Protein AF-A0A258JNT1-F1 (afdb_monomer_lite)

Sequence (174 aa):
MKKNLLLLVFVCLANMLFSSSVFAQPTVSTPVYYCQGSTATALTATPTDPSATLRWYSALTGGTEFISAPIPSTTTVANTSYYVTQTIGGLESTPRTRIEVRVLADNGSSILSLRCDRTQIDVIVLKLLLLLQYIMQFTLIGQILLVYLINIHIAILLMEVLRFQELQVLLVCR

Secondary structure (DSSP, 8-state):
-HHHHHHHHHHHHHHHHSS---PPPPEE--SEEEETT-------EE-SSTT-EEEEESSSSSSPEESS------SS--EEEEEEEEEETTEEPSSPEEEEEEEEP-----TTS--S-HHHHHHHHHHHHHHHHHHHHHHHHHHHHHHHHHHHHHHHHHHHHHHHHHHHHHHH--

Radius of gyration: 29.64 Å; chains: 1; bounding box: 91×60×52 Å

Foldseek 3Di:
DVVVVVVVVVVVVVVVVPPDPQDPWWAADPAAEAEQPDFFDFGDTHGPDPQKDKWKAQDQPDHDIDPDRDGDHLNDFDKGKIWMWIADPNDIHPRTDIYIYGYDYQPVDCPPPDGSDPVVVVVVVVVVVVVVVVVVVVVVVVVVVVVVVVVVVVVVVVVVVVVVVVVVVVVVVD

pLDDT: mean 82.43, std 13.99, range [45.41, 96.94]

Structure (mmCIF, N/CA/C/O backbone):
data_AF-A0A258JNT1-F1
#
_entry.id   AF-A0A258JNT1-F1
#
loop_
_atom_site.group_PDB
_atom_site.id
_atom_site.type_symbol
_atom_site.label_atom_id
_atom_site.label_alt_id
_atom_site.label_comp_id
_atom_site.label_asym_id
_atom_site.label_entity_id
_atom_site.label_seq_id
_atom_site.pdbx_PDB_ins_code
_atom_site.Cartn_x
_atom_site.Cartn_y
_atom_site.Cartn_z
_atom_site.occupancy
_atom_site.B_iso_or_equiv
_atom_site.auth_seq_id
_atom_site.auth_comp_id
_atom_site.auth_asym_id
_atom_site.auth_atom_id
_atom_site.pdbx_PDB_model_num
ATOM 1 N N . MET A 1 1 ? 41.116 -30.119 -23.612 1.00 54.25 1 MET A N 1
ATOM 2 C CA . MET A 1 1 ? 40.718 -28.831 -22.989 1.00 54.25 1 MET A CA 1
ATOM 3 C C . MET A 1 1 ? 39.417 -28.225 -23.546 1.00 54.25 1 MET A C 1
ATOM 5 O O . MET A 1 1 ? 38.688 -27.631 -22.769 1.00 54.25 1 MET A O 1
ATOM 9 N N . LYS A 1 2 ? 39.047 -28.409 -24.832 1.00 58.59 2 LYS A N 1
ATOM 10 C CA . LYS A 1 2 ? 37.797 -27.851 -25.418 1.00 58.59 2 LYS A CA 1
ATOM 11 C C . LYS A 1 2 ? 36.467 -28.397 -24.849 1.00 58.59 2 LYS A C 1
ATOM 13 O O . LYS A 1 2 ? 35.491 -27.657 -24.829 1.00 58.59 2 LYS A O 1
ATOM 18 N N . LYS A 1 3 ? 36.415 -29.645 -24.352 1.00 56.16 3 LYS A N 1
ATOM 19 C CA . LYS A 1 3 ? 35.188 -30.242 -23.766 1.00 56.16 3 LYS A CA 1
ATOM 20 C C . LYS A 1 3 ? 34.747 -29.578 -22.448 1.00 56.16 3 LYS A C 1
ATOM 22 O O . LYS A 1 3 ? 33.551 -29.447 -22.225 1.00 56.16 3 LYS A O 1
ATOM 27 N N . ASN A 1 4 ? 35.684 -29.080 -21.636 1.00 53.44 4 ASN A N 1
ATOM 28 C CA . ASN A 1 4 ? 35.360 -28.376 -20.384 1.00 53.44 4 ASN A CA 1
ATOM 29 C C . ASN A 1 4 ? 34.910 -26.932 -20.631 1.00 53.44 4 ASN A C 1
ATOM 31 O O . ASN A 1 4 ? 34.098 -26.415 -19.874 1.00 53.44 4 ASN A O 1
ATOM 35 N N . LEU A 1 5 ? 35.393 -26.303 -21.709 1.00 59.38 5 LEU A N 1
ATOM 36 C CA . LEU A 1 5 ? 34.986 -24.954 -22.102 1.00 59.38 5 LEU A CA 1
ATOM 37 C C . LEU A 1 5 ? 33.540 -24.932 -22.616 1.00 59.38 5 LEU A C 1
ATOM 39 O O . LEU A 1 5 ? 32.779 -24.050 -22.244 1.00 59.38 5 LEU A O 1
ATOM 43 N N . LEU A 1 6 ? 33.136 -25.934 -23.407 1.00 70.62 6 LEU A N 1
ATOM 44 C CA . LEU A 1 6 ? 31.755 -26.052 -23.884 1.00 70.62 6 LEU A CA 1
ATOM 45 C C . LEU A 1 6 ? 30.775 -26.331 -22.731 1.00 70.62 6 LEU A C 1
ATOM 47 O O . LEU A 1 6 ? 29.688 -25.764 -22.708 1.00 70.62 6 LEU A O 1
ATOM 51 N N . LEU A 1 7 ? 31.183 -27.150 -21.753 1.00 71.12 7 LEU A N 1
ATOM 52 C CA . LEU A 1 7 ? 30.394 -27.433 -20.552 1.00 71.12 7 LEU A CA 1
ATOM 53 C C . LEU A 1 7 ? 30.256 -26.189 -19.654 1.00 71.12 7 LEU A C 1
ATOM 55 O O . LEU A 1 7 ? 29.165 -25.911 -19.177 1.00 71.12 7 LEU A O 1
ATOM 59 N N . LEU A 1 8 ? 31.323 -25.398 -19.486 1.00 63.00 8 LEU A N 1
ATOM 60 C CA . LEU A 1 8 ? 31.292 -24.110 -18.775 1.00 63.00 8 LEU A CA 1
ATOM 61 C C . LEU A 1 8 ? 30.403 -23.073 -19.471 1.00 63.00 8 LEU A C 1
ATOM 63 O O . LEU A 1 8 ? 29.664 -22.363 -18.795 1.00 63.00 8 LEU A O 1
ATOM 67 N N . VAL A 1 9 ? 30.429 -23.006 -20.806 1.00 72.38 9 VAL A N 1
ATOM 68 C CA . VAL A 1 9 ? 29.529 -22.135 -21.581 1.00 72.38 9 VAL A CA 1
ATOM 69 C C . VAL A 1 9 ? 28.078 -22.584 -21.415 1.00 72.38 9 VAL A C 1
ATOM 71 O O . VAL A 1 9 ? 27.226 -21.735 -21.197 1.00 72.38 9 VAL A O 1
ATOM 74 N N . PHE A 1 10 ? 27.792 -23.891 -21.424 1.00 73.88 10 PHE A N 1
ATOM 75 C CA . PHE A 1 10 ? 26.442 -24.419 -21.190 1.00 73.88 10 PHE A CA 1
ATOM 76 C C . PHE A 1 10 ? 25.949 -24.178 -19.758 1.00 73.88 10 PHE A C 1
ATOM 78 O O . PHE A 1 10 ? 24.795 -23.816 -19.574 1.00 73.88 10 PHE A O 1
ATOM 85 N N . VAL A 1 11 ? 26.814 -24.330 -18.749 1.00 73.75 11 VAL A N 1
ATOM 86 C CA . VAL A 1 11 ? 26.495 -24.039 -17.339 1.00 73.75 11 VAL A CA 1
ATOM 87 C C . VAL A 1 11 ? 26.277 -22.537 -17.121 1.00 73.75 11 VAL A C 1
ATOM 89 O O . VAL A 1 11 ? 25.376 -22.155 -16.382 1.00 73.75 11 VAL A O 1
ATOM 92 N N . CYS A 1 12 ? 27.038 -21.675 -17.803 1.00 63.72 12 CYS A N 1
ATOM 93 C CA . CYS A 1 12 ? 26.848 -20.223 -17.771 1.00 63.72 12 CYS A CA 1
ATOM 94 C C . CYS A 1 12 ? 25.549 -19.798 -18.481 1.00 63.72 12 CYS A C 1
ATOM 96 O O . CYS A 1 12 ? 24.771 -19.026 -17.923 1.00 63.72 12 CYS A O 1
ATOM 98 N N . LEU A 1 13 ? 25.264 -20.363 -19.664 1.00 65.62 13 LEU A N 1
ATOM 99 C CA . LEU A 1 13 ? 24.015 -20.124 -20.394 1.00 65.62 13 LEU A CA 1
ATOM 100 C C . LEU A 1 13 ? 22.804 -20.640 -19.603 1.00 65.62 13 LEU A C 1
ATOM 102 O O . LEU A 1 13 ? 21.786 -19.965 -19.532 1.00 65.62 13 LEU A O 1
ATOM 106 N N . ALA A 1 14 ? 22.926 -21.804 -18.962 1.00 65.31 14 ALA A N 1
ATOM 107 C CA . ALA A 1 14 ? 21.893 -22.360 -18.098 1.00 65.31 14 ALA A CA 1
ATOM 108 C C . ALA A 1 14 ? 21.674 -21.490 -16.849 1.00 65.31 14 ALA A C 1
ATOM 110 O O . ALA A 1 14 ? 20.533 -21.169 -16.544 1.00 65.31 14 ALA A O 1
ATOM 111 N N . ASN A 1 15 ? 22.731 -21.013 -16.179 1.00 57.09 15 ASN A N 1
ATOM 112 C CA . ASN A 1 15 ? 22.606 -20.074 -15.053 1.00 57.09 15 ASN A CA 1
ATOM 113 C C . ASN A 1 15 ? 21.975 -18.730 -15.456 1.00 57.09 15 ASN A C 1
ATOM 115 O O . ASN A 1 15 ? 21.281 -18.124 -14.644 1.00 57.09 15 ASN A O 1
ATOM 119 N N . MET A 1 16 ? 22.161 -18.281 -16.702 1.00 55.03 16 MET A N 1
ATOM 120 C CA . MET A 1 16 ? 21.435 -17.127 -17.248 1.00 55.03 16 MET A CA 1
ATOM 121 C C . MET A 1 16 ? 19.958 -17.432 -17.548 1.00 55.03 16 MET A C 1
ATOM 123 O O . MET A 1 16 ? 19.131 -16.532 -17.441 1.00 55.03 16 MET A O 1
ATOM 127 N N . LEU A 1 17 ? 19.611 -18.684 -17.869 1.00 54.41 17 LEU A N 1
ATOM 128 C CA . LEU A 1 17 ? 18.229 -19.146 -18.071 1.00 54.41 17 LEU A CA 1
ATOM 129 C C . LEU A 1 17 ? 17.488 -19.473 -16.756 1.00 54.41 17 LEU A C 1
ATOM 131 O O . LEU A 1 17 ? 16.262 -19.534 -16.758 1.00 54.41 17 LEU A O 1
ATOM 135 N N . PHE A 1 18 ? 18.202 -19.658 -15.638 1.00 51.22 18 PHE A N 1
ATOM 136 C CA . PHE A 1 18 ? 17.624 -19.865 -14.297 1.00 51.22 18 PHE A CA 1
ATOM 137 C C . PHE A 1 18 ? 17.527 -18.590 -13.453 1.00 51.22 18 PHE A C 1
ATOM 139 O O . PHE A 1 18 ? 17.013 -18.634 -12.334 1.00 51.22 18 PHE A O 1
ATOM 146 N N . SER A 1 19 ? 17.991 -17.451 -13.969 1.00 45.41 19 SER A N 1
ATOM 147 C CA . SER A 1 19 ? 17.761 -16.169 -13.315 1.00 45.41 19 SER A CA 1
ATOM 148 C C . SER A 1 19 ? 16.302 -15.796 -13.551 1.00 45.41 19 SER A C 1
ATOM 150 O O . SER A 1 19 ? 15.928 -15.373 -14.645 1.00 45.41 19 SER A O 1
ATOM 152 N N . SER A 1 20 ? 15.448 -16.020 -12.552 1.00 54.12 20 SER A N 1
ATOM 153 C CA . SER A 1 20 ? 14.099 -15.468 -12.549 1.00 54.12 20 SER A CA 1
ATOM 154 C C . SER A 1 20 ? 14.217 -13.988 -12.899 1.00 54.12 20 SER A C 1
ATOM 156 O O . SER A 1 20 ? 14.938 -13.242 -12.240 1.00 54.12 20 SER A O 1
ATOM 158 N N . SER A 1 21 ? 13.574 -13.579 -13.992 1.00 53.44 21 SER A N 1
ATOM 159 C CA . SER A 1 21 ? 13.489 -12.179 -14.385 1.00 53.44 21 SER A CA 1
ATOM 160 C C . SER A 1 21 ? 12.738 -11.442 -13.275 1.00 53.44 21 SER A C 1
ATOM 162 O O . SER A 1 21 ? 11.509 -11.378 -13.263 1.00 53.44 21 SER A O 1
ATOM 164 N N . VAL A 1 22 ? 13.482 -10.959 -12.277 1.00 61.22 22 VAL A N 1
ATOM 165 C CA . VAL A 1 22 ? 12.977 -10.070 -11.234 1.00 61.22 22 VAL A CA 1
ATOM 166 C C . VAL A 1 22 ? 12.848 -8.713 -11.894 1.00 61.22 22 VAL A C 1
ATOM 168 O O . VAL A 1 22 ? 13.717 -7.847 -11.818 1.00 61.22 22 VAL A O 1
ATOM 171 N N . PHE A 1 23 ? 11.779 -8.586 -12.664 1.00 73.19 23 PHE A N 1
ATOM 172 C CA . PHE A 1 23 ? 11.396 -7.330 -13.256 1.00 73.19 23 PHE A CA 1
ATOM 173 C C . PHE A 1 23 ? 10.896 -6.404 -12.140 1.00 73.19 23 PHE A C 1
ATOM 175 O O . PHE A 1 23 ? 10.320 -6.872 -11.152 1.00 73.19 23 PHE A O 1
ATOM 182 N N . ALA A 1 24 ? 11.168 -5.101 -12.262 1.00 83.69 24 ALA A N 1
ATOM 183 C CA . ALA A 1 24 ? 10.858 -4.137 -11.213 1.00 83.69 24 ALA A CA 1
ATOM 184 C C . ALA A 1 24 ? 9.378 -4.253 -10.806 1.00 83.69 24 ALA A C 1
ATOM 186 O O . ALA A 1 24 ? 8.504 -4.399 -11.662 1.00 83.69 24 ALA A O 1
ATOM 187 N N . GLN A 1 25 ? 9.104 -4.244 -9.504 1.00 90.75 25 GLN A N 1
ATOM 188 C CA . GLN A 1 25 ? 7.759 -4.366 -8.942 1.00 90.75 25 GLN A CA 1
ATOM 189 C C . GLN A 1 25 ? 7.142 -2.977 -8.735 1.00 90.75 25 GLN A C 1
ATOM 191 O O . GLN A 1 25 ? 7.881 -2.037 -8.437 1.00 90.75 25 GLN A O 1
ATOM 196 N N . PRO A 1 26 ? 5.810 -2.831 -8.840 1.00 93.75 26 PRO A N 1
ATOM 197 C CA . PRO A 1 26 ? 5.157 -1.574 -8.505 1.00 93.75 26 PRO A CA 1
ATOM 198 C C . PRO A 1 26 ? 5.313 -1.265 -7.010 1.00 93.75 26 PRO A C 1
ATOM 200 O O . PRO A 1 26 ? 5.301 -2.166 -6.164 1.00 93.75 26 PRO A O 1
ATOM 203 N N . THR A 1 27 ? 5.413 0.020 -6.685 1.00 94.00 27 THR A N 1
ATOM 204 C CA . THR A 1 27 ? 5.482 0.518 -5.307 1.00 94.00 27 THR A CA 1
ATOM 205 C C . THR A 1 27 ? 4.073 0.632 -4.733 1.00 94.00 27 THR A C 1
ATOM 207 O O . THR A 1 27 ? 3.177 1.172 -5.377 1.00 94.00 27 THR A O 1
ATOM 210 N N . VAL A 1 28 ? 3.861 0.159 -3.507 1.00 94.62 28 VAL A N 1
ATOM 211 C CA . VAL A 1 28 ? 2.558 0.201 -2.824 1.00 94.62 28 VAL A CA 1
ATOM 212 C C . VAL A 1 28 ? 2.706 0.768 -1.419 1.00 94.62 28 VAL A C 1
ATOM 214 O O . VAL A 1 28 ? 3.764 0.640 -0.805 1.00 94.62 28 VAL A O 1
ATOM 217 N N . SER A 1 29 ? 1.631 1.348 -0.888 1.00 91.06 29 SER A N 1
ATOM 218 C CA . SER A 1 29 ? 1.542 1.669 0.538 1.00 91.06 29 SER A CA 1
ATOM 219 C C . SER A 1 29 ? 0.820 0.539 1.267 1.00 91.06 29 SER A C 1
ATOM 221 O O . SER A 1 29 ? -0.293 0.165 0.901 1.00 91.06 29 SER A O 1
ATOM 223 N N . THR A 1 30 ? 1.469 -0.052 2.267 1.00 89.88 30 THR A N 1
ATOM 224 C CA . THR A 1 30 ? 0.946 -1.196 3.024 1.00 89.88 30 THR A CA 1
ATOM 225 C C . THR A 1 30 ? 1.523 -1.193 4.444 1.00 89.88 30 THR A C 1
ATOM 227 O O . THR A 1 30 ? 2.702 -0.868 4.604 1.00 89.88 30 THR A O 1
ATOM 230 N N . PRO A 1 31 ? 0.762 -1.601 5.478 1.00 89.62 31 PRO A N 1
ATOM 231 C CA . PRO A 1 31 ? -0.657 -1.973 5.452 1.00 89.62 31 PRO A CA 1
ATOM 232 C C . PRO A 1 31 ? -1.605 -0.770 5.304 1.00 89.62 31 PRO A C 1
ATOM 234 O O . PRO A 1 31 ? -1.344 0.313 5.822 1.00 89.62 31 PRO A O 1
ATOM 237 N N . VAL A 1 32 ? -2.731 -0.986 4.623 1.00 89.00 32 VAL A N 1
ATOM 238 C CA . VAL A 1 32 ? -3.851 -0.042 4.519 1.00 89.00 32 VAL A CA 1
ATOM 239 C C . VAL A 1 32 ? -4.851 -0.346 5.629 1.00 89.00 32 VAL A C 1
ATOM 241 O O . VAL A 1 32 ? -5.294 -1.486 5.776 1.00 89.00 32 VAL A O 1
ATOM 244 N N . TYR A 1 33 ? -5.226 0.666 6.404 1.00 87.31 33 TYR A N 1
ATOM 245 C CA . TYR A 1 33 ? -6.136 0.515 7.536 1.00 87.31 33 TYR A CA 1
ATOM 246 C C . TYR A 1 33 ? -7.528 1.054 7.210 1.00 87.31 33 TYR A C 1
ATOM 248 O O . TYR A 1 33 ? -7.668 2.166 6.703 1.00 87.31 33 TYR A O 1
ATOM 256 N N . TYR A 1 34 ? -8.550 0.276 7.554 1.00 87.00 34 TYR A N 1
ATOM 257 C CA . TYR A 1 34 ? -9.949 0.684 7.513 1.00 87.00 34 TYR A CA 1
ATOM 258 C C . TYR A 1 34 ? -10.644 0.358 8.826 1.00 87.00 34 TYR A C 1
ATOM 260 O O . TYR A 1 34 ? -10.257 -0.552 9.558 1.00 87.00 34 TYR A O 1
ATOM 268 N N . CYS A 1 35 ? -11.724 1.080 9.081 1.00 89.31 35 CYS A N 1
ATOM 269 C CA . CYS A 1 35 ? -12.615 0.817 10.198 1.00 89.31 35 CYS A CA 1
ATOM 270 C C . CYS A 1 35 ? -13.806 0.008 9.728 1.00 89.31 35 CYS A C 1
ATOM 272 O O . CYS A 1 35 ? -14.248 0.169 8.583 1.00 89.31 35 CYS A O 1
ATOM 274 N N . GLN A 1 36 ? -14.318 -0.864 10.591 1.00 89.38 36 GLN A N 1
ATOM 275 C CA . GLN A 1 36 ? -15.490 -1.657 10.260 1.00 89.38 36 GLN A CA 1
ATOM 276 C C . GLN A 1 36 ? -16.651 -0.741 9.838 1.00 89.38 36 GLN A C 1
ATOM 278 O O . GLN A 1 36 ? -16.983 0.214 10.533 1.00 89.38 36 GLN A O 1
ATOM 283 N N . GLY A 1 37 ? -17.237 -1.008 8.670 1.00 86.38 37 GLY A N 1
ATOM 284 C CA . GLY A 1 37 ? -18.337 -0.219 8.110 1.00 86.38 37 GLY A CA 1
ATOM 285 C C . GLY A 1 37 ? -17.935 1.117 7.472 1.00 86.38 37 GLY A C 1
ATOM 286 O O . GLY A 1 37 ? -18.802 1.822 6.963 1.00 86.38 37 GLY A O 1
ATOM 287 N N . SER A 1 38 ? -16.646 1.477 7.457 1.00 87.25 38 SER A N 1
ATOM 288 C CA . SER A 1 38 ? -16.175 2.688 6.770 1.00 87.25 38 SER A CA 1
ATOM 289 C C . SER A 1 38 ? -16.175 2.534 5.245 1.00 87.25 38 SER A C 1
ATOM 291 O O . SER A 1 38 ? -15.928 1.449 4.718 1.00 87.25 38 SER A O 1
ATOM 293 N N . THR A 1 39 ? -16.400 3.629 4.516 1.00 88.75 39 THR A N 1
ATOM 294 C CA . THR A 1 39 ? -16.301 3.639 3.050 1.00 88.75 39 THR A CA 1
ATOM 295 C C . THR A 1 39 ? -14.847 3.459 2.608 1.00 88.75 39 THR A C 1
ATOM 297 O O . THR A 1 39 ? -14.010 4.349 2.800 1.00 88.75 39 THR A O 1
ATOM 300 N N . ALA A 1 40 ? -14.545 2.310 1.999 1.00 91.44 40 ALA A N 1
ATOM 301 C CA . ALA A 1 40 ? -13.241 2.044 1.406 1.00 91.44 40 ALA A CA 1
ATOM 302 C C . ALA A 1 40 ? -13.059 2.767 0.068 1.00 91.44 40 ALA A C 1
ATOM 304 O O . ALA A 1 40 ? -14.012 3.078 -0.644 1.00 91.44 40 ALA A O 1
ATOM 305 N N . THR A 1 41 ? -11.801 3.015 -0.278 1.00 92.69 41 THR A N 1
ATOM 306 C CA . THR A 1 41 ? -11.391 3.558 -1.576 1.00 92.69 41 THR A CA 1
ATOM 307 C C . THR A 1 41 ? -10.664 2.472 -2.357 1.00 92.69 41 THR A C 1
ATOM 309 O O . THR A 1 41 ? -10.142 1.530 -1.760 1.00 92.69 41 THR A O 1
ATOM 312 N N . ALA A 1 42 ? -10.615 2.597 -3.683 1.00 95.44 42 ALA A N 1
ATOM 313 C CA . ALA A 1 42 ? -9.823 1.684 -4.500 1.00 95.44 42 ALA A CA 1
ATOM 314 C C . ALA A 1 42 ? -8.353 1.720 -4.058 1.00 95.44 42 ALA A C 1
ATOM 316 O O . ALA A 1 42 ? -7.824 2.789 -3.731 1.00 95.44 42 ALA A O 1
ATOM 317 N N . LEU A 1 43 ? -7.711 0.551 -4.020 1.00 95.00 43 LEU A N 1
ATOM 318 C CA . LEU A 1 43 ? -6.292 0.463 -3.689 1.00 95.00 43 LEU A CA 1
ATOM 319 C C . LEU A 1 43 ? -5.446 1.198 -4.731 1.00 95.00 43 LEU A C 1
ATOM 321 O O . LEU A 1 43 ? -5.793 1.275 -5.908 1.00 95.00 43 LEU A O 1
ATOM 325 N N . THR A 1 44 ? -4.310 1.727 -4.295 1.00 94.44 44 THR A N 1
ATOM 326 C CA . THR A 1 44 ? -3.382 2.446 -5.164 1.00 94.44 44 THR A CA 1
ATOM 327 C C . THR A 1 44 ? -2.043 1.727 -5.220 1.00 94.44 44 THR A C 1
ATOM 329 O O . THR A 1 44 ? -1.578 1.135 -4.245 1.00 94.44 44 THR A O 1
ATOM 332 N N . ALA A 1 45 ? -1.432 1.766 -6.397 1.00 95.12 45 ALA A N 1
ATOM 333 C CA . ALA A 1 45 ? -0.075 1.312 -6.633 1.00 95.12 45 ALA A CA 1
ATOM 334 C C . ALA A 1 45 ? 0.580 2.281 -7.616 1.00 95.12 45 ALA A C 1
ATOM 336 O O . ALA A 1 45 ? -0.081 2.810 -8.511 1.00 95.12 45 ALA A O 1
ATOM 337 N N . THR A 1 46 ? 1.870 2.519 -7.433 1.00 95.00 46 THR A N 1
ATOM 338 C CA . THR A 1 46 ? 2.666 3.398 -8.280 1.00 95.00 46 THR A CA 1
ATOM 339 C C . THR A 1 46 ? 3.537 2.527 -9.176 1.00 95.00 46 THR A C 1
ATOM 341 O O . THR A 1 46 ? 4.390 1.799 -8.655 1.00 95.00 46 THR A O 1
ATOM 344 N N . PRO A 1 47 ? 3.344 2.564 -10.503 1.00 93.56 47 PRO A N 1
ATOM 345 C CA . PRO A 1 47 ? 4.229 1.851 -11.404 1.00 93.56 47 PRO A CA 1
ATOM 346 C C . PRO A 1 47 ? 5.632 2.464 -11.379 1.00 93.56 47 PRO A C 1
ATOM 348 O O . PRO A 1 47 ? 5.803 3.650 -11.096 1.00 93.56 47 PRO A O 1
ATOM 351 N N . THR A 1 48 ? 6.648 1.668 -11.695 1.00 91.69 48 THR A N 1
ATOM 352 C CA . THR A 1 48 ? 8.034 2.161 -11.776 1.00 91.69 48 THR A CA 1
ATOM 353 C C . THR A 1 48 ? 8.314 2.913 -13.071 1.00 91.69 48 THR A C 1
ATOM 355 O O . THR A 1 48 ? 9.306 3.629 -13.150 1.00 91.69 48 THR A O 1
ATOM 358 N N . ASP A 1 49 ? 7.460 2.740 -14.081 1.00 88.81 49 ASP A N 1
ATOM 359 C CA . ASP A 1 49 ? 7.545 3.407 -15.377 1.00 88.81 49 ASP A CA 1
ATOM 360 C C . ASP A 1 49 ? 6.160 3.956 -15.773 1.00 88.81 49 ASP A C 1
ATOM 362 O O . ASP A 1 49 ? 5.161 3.255 -15.589 1.00 88.81 49 ASP A O 1
ATOM 366 N N . PRO A 1 50 ? 6.058 5.174 -16.335 1.00 88.50 50 PRO A N 1
ATOM 367 C CA . PRO A 1 50 ? 4.784 5.743 -16.785 1.00 88.50 50 PRO A CA 1
ATOM 368 C C . PRO A 1 50 ? 4.059 4.929 -17.868 1.00 88.50 50 PRO A C 1
ATOM 370 O O . PRO A 1 50 ? 2.848 5.060 -18.018 1.00 88.50 50 PRO A O 1
ATOM 373 N N . SER A 1 51 ? 4.785 4.111 -18.635 1.00 89.12 51 SER A N 1
ATOM 374 C CA . SER A 1 51 ? 4.229 3.220 -19.661 1.00 89.12 51 SER A CA 1
ATOM 375 C C . SER A 1 51 ? 3.724 1.885 -19.104 1.00 89.12 51 SER A C 1
ATOM 377 O O . SER A 1 51 ? 3.149 1.085 -19.848 1.00 89.12 51 SER A O 1
ATOM 379 N N . ALA A 1 52 ? 3.932 1.622 -17.809 1.00 92.19 52 ALA A N 1
ATOM 380 C CA . ALA A 1 52 ? 3.511 0.377 -17.193 1.00 92.19 52 ALA A CA 1
ATOM 381 C C . ALA A 1 52 ? 1.991 0.320 -17.001 1.00 92.19 52 ALA A C 1
ATOM 383 O O . ALA A 1 52 ? 1.340 1.301 -16.641 1.00 92.19 52 ALA A O 1
ATOM 384 N N . THR A 1 53 ? 1.433 -0.877 -17.149 1.00 93.50 53 THR A N 1
ATOM 385 C CA . THR A 1 53 ? 0.028 -1.166 -16.827 1.00 93.50 53 THR A CA 1
ATOM 386 C C . THR A 1 53 ? -0.050 -1.992 -15.551 1.00 93.50 53 THR A C 1
ATOM 388 O O . THR A 1 53 ? 0.725 -2.926 -15.380 1.00 93.50 53 THR A O 1
ATOM 391 N N . LEU A 1 54 ? -0.953 -1.649 -14.633 1.00 95.12 54 LEU A N 1
ATOM 392 C CA . LEU A 1 54 ? -1.105 -2.362 -13.361 1.00 95.12 54 LEU A CA 1
ATOM 393 C C . LEU A 1 54 ? -2.144 -3.477 -13.487 1.00 95.12 54 LEU A C 1
ATOM 395 O O . LEU A 1 54 ? -3.243 -3.239 -13.988 1.00 95.12 54 LEU A O 1
ATOM 399 N N . ARG A 1 55 ? -1.818 -4.664 -12.972 1.00 94.81 55 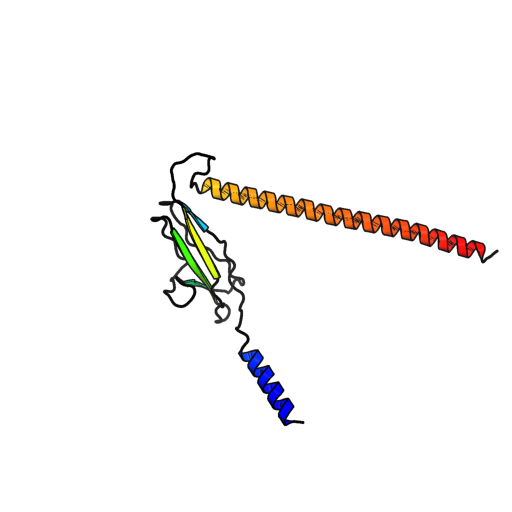ARG A N 1
ATOM 400 C CA . ARG A 1 55 ? -2.727 -5.816 -12.889 1.00 94.81 55 ARG A CA 1
ATOM 401 C C . ARG A 1 55 ? -2.932 -6.216 -11.444 1.00 94.81 55 ARG A C 1
ATOM 403 O O . ARG A 1 55 ? -1.984 -6.247 -10.663 1.00 94.81 55 ARG A O 1
ATOM 410 N N . TRP A 1 56 ? -4.169 -6.526 -11.087 1.00 96.69 56 TRP A N 1
ATOM 411 C CA . TRP A 1 56 ? -4.585 -6.722 -9.703 1.00 96.69 56 TRP A CA 1
ATOM 412 C C . TRP A 1 56 ? -5.100 -8.137 -9.490 1.00 96.69 56 TRP A C 1
ATOM 414 O O . TRP A 1 56 ? -5.845 -8.660 -10.310 1.00 96.69 56 TRP A O 1
ATOM 424 N N . TYR A 1 57 ? -4.764 -8.747 -8.358 1.00 96.56 57 TYR A N 1
ATOM 425 C CA . TYR A 1 57 ? -5.071 -10.143 -8.070 1.00 96.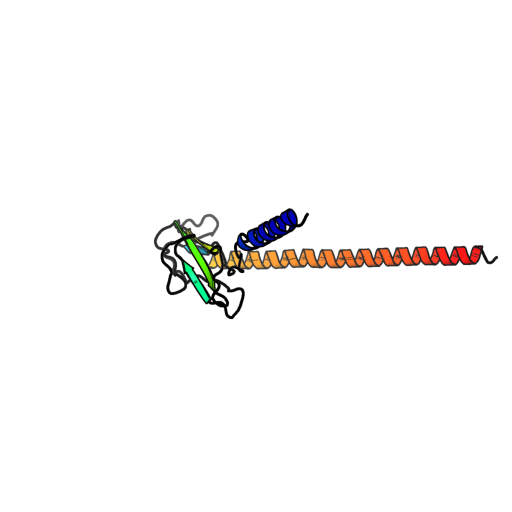56 57 TYR A CA 1
ATOM 426 C C . TYR A 1 57 ? -5.551 -10.353 -6.636 1.00 96.56 57 TYR A C 1
ATOM 428 O O . TYR A 1 57 ? -5.155 -9.652 -5.702 1.00 96.56 57 TYR A O 1
ATOM 436 N N . SER A 1 58 ? -6.380 -11.381 -6.469 1.00 94.69 58 SER A N 1
ATOM 437 C CA . SER A 1 58 ? -6.921 -11.828 -5.176 1.00 94.69 58 SER A CA 1
ATOM 438 C C . SER A 1 58 ? -5.970 -12.725 -4.371 1.00 94.69 58 SER A C 1
ATOM 440 O O . SER A 1 58 ? -6.193 -12.933 -3.182 1.00 94.69 58 SER A O 1
ATOM 442 N N . ALA A 1 59 ? -4.908 -13.254 -4.988 1.00 94.19 59 ALA A N 1
ATOM 443 C CA . ALA A 1 59 ? -3.972 -14.188 -4.358 1.00 94.19 59 ALA A CA 1
ATOM 444 C C . ALA A 1 59 ? -2.519 -13.970 -4.819 1.00 94.19 59 ALA A C 1
ATOM 446 O O . ALA A 1 59 ? -2.269 -13.373 -5.868 1.00 94.19 59 ALA A O 1
ATOM 447 N N . LEU A 1 60 ? -1.555 -14.485 -4.046 1.00 92.00 60 LEU A N 1
ATOM 448 C CA . LEU A 1 60 ? -0.121 -14.403 -4.364 1.00 92.00 60 LEU A CA 1
ATOM 449 C C . LEU A 1 60 ? 0.233 -15.194 -5.632 1.00 92.00 60 LEU A C 1
ATOM 451 O O . LEU A 1 60 ? 1.041 -14.744 -6.439 1.00 92.00 60 LEU A O 1
ATOM 455 N N . THR A 1 61 ? -0.395 -16.354 -5.816 1.00 91.25 61 THR A N 1
ATOM 456 C CA . THR A 1 61 ? -0.274 -17.219 -6.994 1.00 91.25 61 THR A CA 1
ATOM 457 C C . THR A 1 61 ? -1.667 -17.698 -7.406 1.00 91.25 61 THR A C 1
ATOM 459 O O . THR A 1 61 ? -2.516 -17.960 -6.555 1.00 91.25 61 THR A O 1
ATOM 462 N N . GLY A 1 62 ? -1.936 -17.771 -8.714 1.00 85.56 62 GLY A N 1
ATOM 463 C CA . GLY A 1 62 ? -3.281 -18.075 -9.225 1.00 85.56 62 GLY A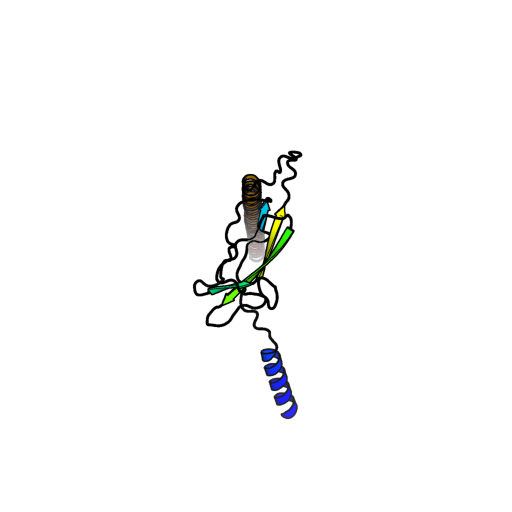 CA 1
ATOM 464 C C . GLY A 1 62 ? -4.330 -17.014 -8.850 1.00 85.56 62 GLY A C 1
ATOM 465 O O . GLY A 1 62 ? -4.002 -15.833 -8.724 1.00 85.56 62 GLY A O 1
ATOM 466 N N . GLY A 1 63 ? -5.585 -17.434 -8.676 1.00 86.56 63 GLY A N 1
ATOM 467 C CA . GLY A 1 63 ? -6.704 -16.566 -8.286 1.00 86.56 63 GLY A CA 1
ATOM 468 C C . GLY A 1 63 ? -7.316 -15.757 -9.434 1.00 86.56 63 GLY A C 1
ATOM 469 O O . GLY A 1 63 ? -6.891 -15.848 -10.584 1.00 86.56 63 GLY A O 1
ATOM 470 N N . THR A 1 64 ? -8.335 -14.968 -9.101 1.00 91.06 64 THR A N 1
ATOM 471 C CA . THR A 1 64 ? -9.039 -14.097 -10.052 1.00 91.06 64 THR A CA 1
ATOM 472 C C . THR A 1 64 ? -8.291 -12.776 -10.206 1.00 91.06 64 THR A C 1
ATOM 474 O O . THR A 1 64 ? -7.932 -12.152 -9.198 1.00 91.06 64 THR A O 1
ATOM 477 N N . GLU A 1 65 ? -8.066 -12.370 -11.455 1.00 93.06 65 GLU A N 1
ATOM 478 C CA . GLU A 1 65 ? -7.603 -11.030 -11.814 1.00 93.06 65 GLU A CA 1
ATOM 479 C C . GLU A 1 65 ? -8.773 -10.043 -11.728 1.00 93.06 65 GLU A C 1
ATOM 481 O O . GLU A 1 65 ? -9.880 -10.322 -12.195 1.00 93.06 65 GLU A O 1
ATOM 486 N N . PHE A 1 66 ? -8.537 -8.888 -11.119 1.00 94.00 66 PHE A N 1
ATOM 487 C CA . PHE A 1 66 ? -9.506 -7.805 -11.103 1.00 94.00 66 PHE A CA 1
ATOM 488 C C . PHE A 1 66 ? -9.352 -6.947 -12.361 1.00 94.00 66 PHE A C 1
ATOM 490 O O . PHE A 1 66 ? -8.243 -6.623 -12.776 1.00 94.00 66 PHE A O 1
ATOM 497 N N . ILE A 1 67 ? -10.483 -6.523 -12.932 1.00 90.06 67 ILE A N 1
ATOM 498 C CA . ILE A 1 67 ? -10.527 -5.637 -14.111 1.00 90.06 67 ILE A CA 1
ATOM 499 C C . ILE A 1 67 ? -9.945 -4.247 -13.787 1.00 90.06 67 ILE A C 1
ATOM 501 O O . ILE A 1 67 ? -9.471 -3.536 -14.669 1.00 90.06 67 ILE A O 1
ATOM 505 N N . SER A 1 68 ? -9.978 -3.852 -12.515 1.00 92.88 68 SER A N 1
ATOM 506 C CA . SER A 1 68 ? -9.467 -2.580 -12.012 1.00 92.88 68 SER A CA 1
ATOM 507 C C . SER A 1 68 ? -8.949 -2.732 -10.581 1.00 92.88 68 SER A C 1
ATOM 509 O O . SER A 1 68 ? -9.037 -3.808 -9.983 1.00 92.88 68 SER A O 1
ATOM 511 N N . ALA A 1 69 ? -8.401 -1.651 -10.023 1.00 94.50 69 ALA A N 1
ATOM 512 C CA . ALA A 1 69 ? -7.977 -1.628 -8.631 1.00 94.50 69 ALA A CA 1
ATOM 513 C C . ALA A 1 69 ? -9.143 -2.020 -7.695 1.00 94.50 69 ALA A C 1
ATOM 515 O O . ALA A 1 69 ? -10.199 -1.380 -7.736 1.00 94.50 69 ALA A O 1
ATOM 516 N N . PRO A 1 70 ? -8.979 -3.054 -6.851 1.00 95.19 70 PRO A N 1
ATOM 517 C CA . PRO A 1 70 ? -10.055 -3.553 -6.013 1.00 95.19 70 PRO A CA 1
ATOM 518 C C . PRO A 1 70 ? -10.399 -2.541 -4.917 1.00 95.19 70 PRO A C 1
ATOM 520 O O . PRO A 1 70 ? -9.525 -1.863 -4.370 1.00 95.19 70 PRO A O 1
ATOM 523 N N . ILE A 1 71 ? -11.687 -2.472 -4.581 1.00 95.38 71 ILE A N 1
ATOM 524 C CA . ILE A 1 71 ? -12.199 -1.750 -3.415 1.00 95.38 71 ILE A CA 1
ATOM 525 C C . ILE A 1 71 ? -12.406 -2.790 -2.306 1.00 95.38 71 ILE A C 1
ATOM 527 O O . ILE A 1 71 ? -13.265 -3.662 -2.458 1.00 95.38 71 ILE A O 1
ATOM 531 N N . PRO A 1 72 ? -11.626 -2.754 -1.212 1.00 93.94 72 PRO A N 1
ATOM 532 C CA . PRO A 1 72 ? -11.757 -3.738 -0.144 1.00 93.94 72 PRO A CA 1
ATOM 533 C C . PRO A 1 72 ? -13.108 -3.659 0.574 1.00 93.94 72 PRO A C 1
ATOM 535 O O . PRO A 1 72 ? -13.624 -2.570 0.816 1.00 93.94 72 PRO A O 1
ATOM 538 N N . SER A 1 73 ? -13.650 -4.809 0.988 1.00 93.75 73 SER A N 1
ATOM 539 C CA . SER A 1 73 ? -14.791 -4.829 1.908 1.00 93.75 73 SER A CA 1
ATOM 540 C C . SER A 1 73 ? -14.342 -4.516 3.335 1.00 93.75 73 SER A C 1
ATOM 542 O O . SER A 1 73 ? -13.370 -5.084 3.830 1.00 93.75 73 SER A O 1
ATOM 544 N N . THR A 1 74 ? -15.088 -3.645 4.008 1.00 92.81 74 THR A N 1
ATOM 545 C CA . THR A 1 74 ? -14.874 -3.240 5.406 1.00 92.81 74 THR A CA 1
ATOM 546 C C . THR A 1 74 ? -15.984 -3.747 6.329 1.00 92.81 74 THR A C 1
ATOM 548 O O . THR A 1 74 ? -16.063 -3.344 7.485 1.00 92.81 74 THR A O 1
ATOM 551 N N . THR A 1 75 ? -16.867 -4.630 5.851 1.00 91.00 75 THR A N 1
ATOM 552 C CA . THR A 1 75 ? -18.033 -5.107 6.617 1.00 91.00 75 THR A CA 1
ATOM 553 C C . THR A 1 75 ? -17.645 -5.955 7.827 1.00 91.00 75 THR A C 1
ATOM 555 O O . THR A 1 75 ? -18.318 -5.924 8.857 1.00 91.00 75 THR A O 1
ATOM 558 N N . THR A 1 76 ? -16.558 -6.716 7.707 1.00 91.31 76 THR A N 1
ATOM 559 C CA . THR A 1 76 ? -16.066 -7.639 8.731 1.00 91.31 76 THR A CA 1
ATOM 560 C C . THR A 1 76 ? -14.647 -7.282 9.136 1.00 91.31 76 THR A C 1
ATOM 562 O O . THR A 1 76 ? -13.806 -7.005 8.284 1.00 91.31 76 THR A O 1
ATOM 565 N N . VAL A 1 77 ? -14.372 -7.352 10.435 1.00 90.88 77 VAL A N 1
ATOM 566 C CA . VAL A 1 77 ? -13.034 -7.175 11.010 1.00 90.88 77 VAL A CA 1
ATOM 567 C C . VAL A 1 77 ? -12.159 -8.346 10.575 1.00 90.88 77 VAL A C 1
ATOM 569 O O . VAL A 1 77 ? -12.367 -9.478 11.008 1.00 90.88 77 VAL A O 1
ATOM 572 N N . ALA A 1 78 ? -11.222 -8.084 9.669 1.00 93.00 78 ALA A N 1
ATOM 573 C CA . ALA A 1 78 ? -10.346 -9.091 9.091 1.00 93.00 78 ALA A CA 1
ATOM 574 C C . ALA A 1 78 ? -9.127 -8.450 8.420 1.00 93.00 78 ALA A C 1
ATOM 576 O O . ALA A 1 78 ? -9.150 -7.286 8.007 1.00 93.00 78 ALA A O 1
ATOM 577 N N . ASN A 1 79 ? -8.085 -9.262 8.242 1.00 93.44 79 ASN A N 1
ATOM 578 C CA . ASN A 1 79 ? -6.942 -8.923 7.406 1.00 93.44 79 ASN A CA 1
ATOM 579 C C . ASN A 1 79 ? -7.125 -9.585 6.040 1.00 93.44 79 ASN A C 1
ATOM 581 O O . ASN A 1 79 ? -7.183 -10.810 5.946 1.00 93.44 79 ASN A O 1
ATOM 585 N N . THR A 1 80 ? -7.194 -8.781 4.985 1.00 95.25 80 THR A N 1
ATOM 586 C CA . THR A 1 80 ? -7.325 -9.257 3.603 1.00 95.25 80 THR A CA 1
ATOM 587 C C . THR A 1 80 ? -6.085 -8.862 2.817 1.00 95.25 80 THR A C 1
ATOM 589 O O . THR A 1 80 ? -5.595 -7.744 2.950 1.00 95.25 80 THR A O 1
ATOM 592 N N . SER A 1 81 ? -5.551 -9.775 2.007 1.00 95.94 81 SER A N 1
ATOM 593 C CA . SER A 1 81 ? -4.388 -9.490 1.160 1.00 95.94 81 SER A CA 1
ATOM 594 C C . SER A 1 81 ? -4.825 -9.321 -0.287 1.00 95.94 81 SER A C 1
ATOM 596 O O . SER A 1 81 ? -5.532 -10.171 -0.817 1.00 95.94 81 SER A O 1
ATOM 598 N N . TYR A 1 82 ? -4.361 -8.250 -0.916 1.00 96.50 82 TYR A N 1
ATOM 599 C CA . TYR A 1 82 ? -4.477 -8.018 -2.351 1.00 96.50 82 TYR A CA 1
ATOM 600 C C . TYR A 1 82 ? -3.085 -8.005 -2.957 1.00 96.50 82 TYR A C 1
ATOM 602 O O . TYR A 1 82 ? -2.096 -7.767 -2.262 1.00 96.50 82 TYR A O 1
ATOM 610 N N . TYR A 1 83 ? -2.998 -8.275 -4.250 1.00 96.81 83 TYR A N 1
ATOM 611 C CA . TYR A 1 83 ? -1.721 -8.361 -4.937 1.00 96.81 83 TYR A CA 1
ATOM 612 C C . TYR A 1 83 ? -1.767 -7.544 -6.214 1.00 96.81 83 TYR A C 1
ATOM 614 O O . TYR A 1 83 ? -2.802 -7.478 -6.873 1.00 96.81 83 TYR A O 1
ATOM 622 N N . VAL A 1 84 ? -0.649 -6.924 -6.560 1.00 96.69 84 VAL A N 1
ATOM 623 C CA . VAL A 1 84 ? -0.527 -6.108 -7.762 1.00 96.69 84 VAL A CA 1
ATOM 624 C C . VAL A 1 84 ? 0.794 -6.400 -8.456 1.00 96.69 84 VAL A C 1
ATOM 626 O O . VAL A 1 84 ? 1.826 -6.589 -7.813 1.00 96.69 84 VAL A O 1
ATOM 629 N N . THR A 1 85 ? 0.755 -6.466 -9.775 1.00 94.88 85 THR A N 1
ATOM 630 C CA . THR A 1 85 ? 1.933 -6.488 -10.641 1.00 94.88 85 THR A CA 1
ATOM 631 C C . THR A 1 85 ? 1.852 -5.314 -11.599 1.00 94.88 85 THR A C 1
ATOM 633 O O . THR A 1 85 ? 0.823 -4.642 -11.717 1.00 94.88 85 THR A O 1
ATOM 636 N N . GLN A 1 86 ? 2.950 -5.067 -12.297 1.00 94.44 86 GLN A N 1
ATOM 637 C CA . GLN A 1 86 ? 2.961 -4.162 -13.429 1.00 94.44 86 GLN A CA 1
ATOM 638 C C . GLN A 1 86 ? 3.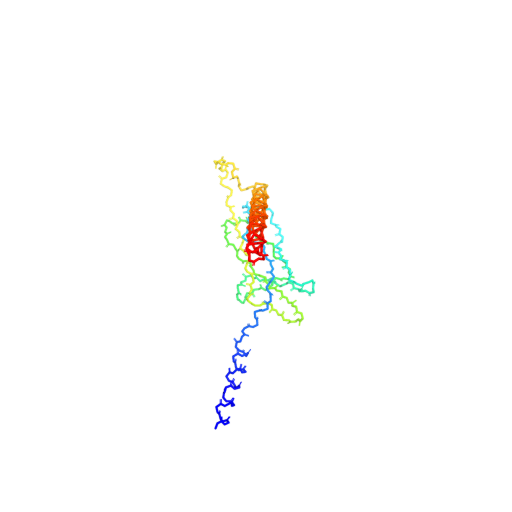466 -4.878 -14.677 1.00 94.44 86 GLN A C 1
ATOM 640 O O . GLN A 1 86 ? 4.322 -5.756 -14.590 1.00 94.44 86 GLN A O 1
ATOM 645 N N . THR A 1 87 ? 2.963 -4.487 -15.840 1.00 92.56 87 THR A N 1
ATOM 646 C CA . THR A 1 87 ? 3.423 -4.963 -17.141 1.00 92.56 87 THR A CA 1
ATOM 647 C C . THR A 1 87 ? 4.069 -3.811 -17.899 1.00 92.56 87 THR A C 1
ATOM 649 O O . THR A 1 87 ? 3.411 -2.803 -18.157 1.00 92.56 87 THR A O 1
ATOM 652 N N . ILE A 1 88 ? 5.336 -3.974 -18.286 1.00 90.94 88 ILE A N 1
ATOM 653 C CA . ILE A 1 88 ? 6.101 -3.013 -19.095 1.00 90.94 88 ILE A CA 1
ATOM 654 C C . ILE A 1 88 ? 6.619 -3.752 -20.327 1.00 90.94 88 ILE A C 1
ATOM 656 O O . ILE A 1 88 ? 7.247 -4.802 -20.206 1.00 90.94 88 ILE A O 1
ATOM 660 N N . GLY A 1 89 ? 6.331 -3.239 -21.526 1.00 87.06 89 GLY A N 1
ATOM 661 C CA . GLY A 1 89 ? 6.796 -3.862 -22.773 1.00 87.06 89 GLY A CA 1
ATOM 662 C C . GLY A 1 89 ? 6.337 -5.316 -22.965 1.00 87.06 89 GLY A C 1
ATOM 663 O O . GLY A 1 89 ? 7.035 -6.097 -23.602 1.00 87.06 89 GLY A O 1
ATOM 664 N N . GLY A 1 90 ? 5.194 -5.699 -22.382 1.00 85.88 90 GLY A N 1
ATOM 665 C CA . GLY A 1 90 ? 4.661 -7.067 -22.430 1.00 85.88 90 GLY A CA 1
ATOM 666 C C . GLY A 1 90 ? 5.250 -8.034 -21.396 1.00 85.88 90 GLY A C 1
ATOM 667 O O . GLY A 1 90 ? 4.798 -9.173 -21.322 1.00 85.88 90 GLY A O 1
ATOM 668 N N . LEU A 1 91 ? 6.209 -7.593 -20.575 1.00 88.31 91 LEU A N 1
ATOM 669 C CA . LEU A 1 91 ? 6.759 -8.375 -19.469 1.00 88.31 91 LEU A CA 1
ATOM 670 C C . LEU A 1 91 ? 6.074 -7.983 -18.165 1.00 88.31 91 LEU A C 1
ATOM 672 O O . LEU A 1 91 ? 6.067 -6.814 -17.781 1.00 88.31 91 LEU A O 1
ATOM 676 N N . GLU A 1 92 ? 5.488 -8.965 -17.489 1.00 90.50 92 GLU A N 1
ATOM 677 C CA . GLU A 1 92 ? 4.856 -8.770 -16.190 1.00 90.50 92 GLU A CA 1
ATOM 678 C C . GLU A 1 92 ? 5.861 -8.961 -15.049 1.00 90.50 92 GLU A C 1
ATOM 680 O O . GLU A 1 92 ? 6.664 -9.895 -15.052 1.00 90.50 92 GLU A O 1
ATOM 685 N N . SER A 1 93 ? 5.800 -8.076 -14.054 1.00 90.50 93 SER A N 1
ATOM 686 C CA . SER A 1 93 ? 6.645 -8.141 -12.869 1.00 90.50 93 SER A CA 1
ATOM 687 C C . SER A 1 93 ? 6.361 -9.385 -12.040 1.00 90.50 93 SER A C 1
ATOM 689 O O . SER A 1 93 ? 5.208 -9.651 -11.692 1.00 90.50 93 SER A O 1
ATOM 691 N N . THR A 1 94 ? 7.420 -10.091 -11.642 1.00 87.38 94 THR A N 1
ATOM 692 C CA . THR A 1 94 ? 7.335 -11.207 -10.697 1.00 87.38 94 THR A CA 1
ATOM 693 C C . THR A 1 94 ? 8.370 -11.025 -9.582 1.00 87.38 94 THR A C 1
ATOM 695 O O . THR A 1 94 ? 9.490 -10.590 -9.867 1.00 87.38 94 THR A O 1
ATOM 698 N N . PRO A 1 95 ? 8.043 -11.350 -8.317 1.00 90.31 95 PRO A N 1
ATOM 699 C CA . PRO A 1 95 ? 6.745 -11.809 -7.797 1.00 90.31 95 PRO A CA 1
ATOM 700 C C . PRO A 1 95 ? 5.679 -10.695 -7.731 1.00 90.31 95 PRO A C 1
ATOM 702 O O . PRO A 1 95 ? 5.965 -9.533 -8.003 1.00 90.31 95 PRO A O 1
ATOM 705 N N . ARG A 1 96 ? 4.435 -11.055 -7.374 1.00 94.00 96 ARG A N 1
ATOM 706 C CA . ARG A 1 96 ? 3.359 -10.076 -7.143 1.00 94.00 96 ARG A CA 1
ATOM 707 C C . ARG A 1 96 ? 3.608 -9.282 -5.859 1.00 94.00 96 ARG A C 1
ATOM 709 O O . ARG A 1 96 ? 3.868 -9.881 -4.813 1.00 94.00 96 ARG A O 1
ATOM 716 N N . THR A 1 97 ? 3.430 -7.964 -5.906 1.00 94.88 97 THR A N 1
ATOM 717 C CA . THR A 1 97 ? 3.547 -7.090 -4.734 1.00 94.88 97 THR A CA 1
ATOM 718 C C . THR A 1 97 ? 2.310 -7.230 -3.853 1.00 94.88 97 THR A C 1
ATOM 720 O O . THR A 1 97 ? 1.189 -7.054 -4.327 1.00 94.88 97 THR A O 1
ATOM 723 N N . ARG A 1 98 ? 2.489 -7.529 -2.562 1.00 96.12 98 ARG A N 1
ATOM 724 C CA . ARG A 1 98 ? 1.388 -7.687 -1.599 1.00 96.12 98 ARG A CA 1
ATOM 725 C C . ARG A 1 98 ? 0.977 -6.349 -0.980 1.00 96.12 98 ARG A C 1
ATOM 727 O O . ARG A 1 98 ? 1.821 -5.621 -0.468 1.00 96.12 98 ARG A O 1
ATOM 734 N N . ILE A 1 99 ? -0.329 -6.108 -0.912 1.00 96.94 99 ILE A N 1
ATOM 735 C CA . ILE A 1 99 ? -0.964 -5.053 -0.121 1.00 96.94 99 ILE A CA 1
ATOM 736 C C . ILE A 1 99 ? -1.810 -5.710 0.964 1.00 96.94 99 ILE A C 1
ATOM 738 O O . ILE A 1 99 ? -2.728 -6.480 0.679 1.00 96.94 99 ILE A O 1
ATOM 742 N N . GLU A 1 100 ? -1.501 -5.413 2.220 1.00 95.75 100 GLU A N 1
ATOM 743 C CA . GLU A 1 100 ? -2.290 -5.872 3.356 1.00 95.75 100 GLU A CA 1
ATOM 744 C C . GLU A 1 100 ? -3.336 -4.833 3.727 1.00 95.75 100 GLU A C 1
ATOM 746 O O . GLU A 1 100 ? -2.997 -3.699 4.048 1.00 95.75 100 GLU A O 1
ATOM 751 N N . VAL A 1 101 ? -4.601 -5.234 3.726 1.00 94.25 101 VAL A N 1
ATOM 752 C CA . VAL A 1 101 ? -5.713 -4.420 4.203 1.00 94.25 101 VAL A CA 1
ATOM 753 C C . VAL A 1 101 ? -6.146 -4.941 5.563 1.00 94.25 101 VAL A C 1
ATOM 755 O O . VAL A 1 101 ? -6.468 -6.121 5.698 1.00 94.25 101 VAL A O 1
ATOM 758 N N . ARG A 1 102 ? -6.168 -4.066 6.566 1.00 91.38 102 ARG A N 1
ATOM 759 C CA . ARG A 1 102 ? -6.579 -4.384 7.935 1.00 91.38 102 ARG A CA 1
ATOM 760 C C . ARG A 1 102 ? -7.855 -3.635 8.271 1.00 91.38 102 ARG A C 1
ATOM 762 O O . ARG A 1 102 ? -7.842 -2.409 8.360 1.00 91.38 102 ARG A O 1
ATOM 769 N N . VAL A 1 103 ? -8.940 -4.376 8.4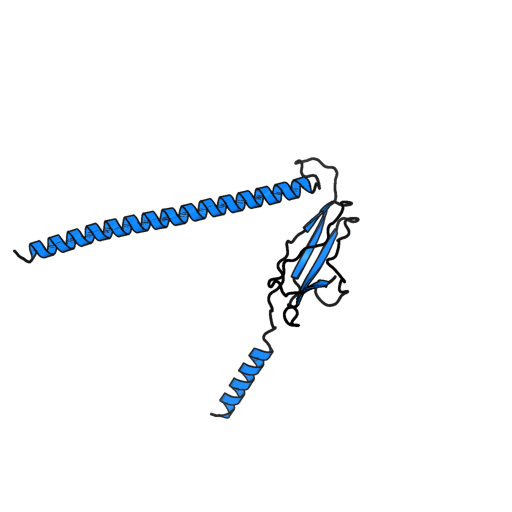63 1.00 91.38 103 VAL A N 1
ATOM 770 C CA . VAL A 1 103 ? -10.205 -3.829 8.957 1.00 91.38 103 VAL A CA 1
ATOM 771 C C . VAL A 1 103 ? -10.233 -4.008 10.466 1.00 91.38 103 VAL A C 1
ATOM 773 O O . VAL A 1 103 ? -10.209 -5.137 10.951 1.00 91.38 103 VAL A O 1
ATOM 776 N N . LEU A 1 104 ? -10.258 -2.902 11.202 1.00 88.06 104 LEU A N 1
ATOM 777 C CA . LEU A 1 104 ? -10.264 -2.884 12.662 1.00 88.06 104 LEU A CA 1
ATOM 778 C C . LEU A 1 104 ? -11.692 -2.693 13.190 1.00 88.06 104 LEU A C 1
ATOM 780 O O . LEU A 1 104 ? -12.497 -1.979 12.587 1.00 88.06 104 LEU A O 1
ATOM 784 N N . ALA A 1 105 ? -11.996 -3.329 14.322 1.00 84.38 105 ALA A N 1
ATOM 785 C CA . ALA A 1 105 ? -13.253 -3.122 15.035 1.00 84.38 105 ALA A CA 1
ATOM 786 C C . ALA A 1 105 ? -13.290 -1.705 15.621 1.00 84.38 105 ALA A C 1
ATOM 788 O O . ALA A 1 105 ? -12.317 -1.276 16.250 1.00 84.38 105 ALA A O 1
ATOM 789 N N . ASP A 1 106 ? -14.411 -0.997 15.471 1.00 74.94 106 ASP A N 1
ATOM 790 C CA . ASP A 1 106 ? -14.666 0.167 16.315 1.00 74.94 106 ASP A CA 1
ATOM 791 C C . ASP A 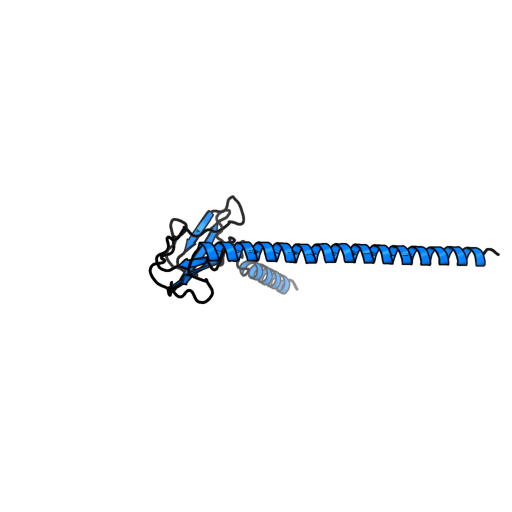1 106 ? -15.268 -0.324 17.633 1.00 74.94 106 ASP A C 1
ATOM 793 O O . ASP A 1 106 ? -16.463 -0.586 17.744 1.00 74.94 106 ASP A O 1
ATOM 797 N N . ASN A 1 107 ? -14.418 -0.493 18.645 1.00 65.44 107 ASN A N 1
ATOM 798 C CA . ASN A 1 107 ? -14.859 -0.932 19.969 1.00 65.44 107 ASN A CA 1
ATOM 799 C C . ASN A 1 107 ? -15.582 0.185 20.746 1.00 65.44 107 ASN A C 1
ATOM 801 O O . ASN A 1 107 ? -15.856 0.012 21.932 1.00 65.44 107 ASN A O 1
ATOM 805 N N . GLY A 1 108 ? -15.807 1.364 20.143 1.00 61.44 108 GLY A N 1
ATOM 806 C CA . GLY A 1 108 ? -16.402 2.533 20.797 1.00 61.44 108 GLY A CA 1
ATOM 807 C C . GLY A 1 108 ? -15.596 3.062 21.991 1.00 61.44 108 GLY A C 1
ATOM 808 O O . GLY A 1 108 ? -16.031 3.991 22.673 1.00 61.44 108 GLY A O 1
ATOM 809 N N . SER A 1 109 ? -14.424 2.480 22.256 1.00 52.69 109 SER A N 1
ATOM 810 C CA . SER A 1 109 ? -13.680 2.652 23.493 1.00 52.69 109 SER A CA 1
ATOM 811 C C . SER A 1 109 ? -12.687 3.800 23.350 1.00 52.69 109 SER A C 1
ATOM 813 O O . SER A 1 109 ? -11.651 3.679 22.704 1.00 52.69 109 SER A O 1
ATOM 815 N N . SER A 1 110 ? -13.017 4.937 23.961 1.00 57.25 110 SER A N 1
ATOM 816 C CA . SER A 1 110 ? -12.227 6.176 23.943 1.00 57.25 110 SER A CA 1
ATOM 817 C C . SER A 1 110 ? -11.063 6.180 24.943 1.00 57.25 110 SER A C 1
ATOM 819 O O . SER A 1 110 ? -10.638 7.240 25.399 1.00 57.25 110 SER A O 1
ATOM 821 N N . ILE A 1 111 ? -10.539 5.021 25.330 1.00 51.59 111 ILE A N 1
ATOM 822 C CA . ILE A 1 111 ? -9.342 4.938 26.173 1.00 51.59 111 ILE A CA 1
ATOM 823 C C . ILE A 1 111 ? -8.136 5.159 25.262 1.00 51.59 111 ILE A C 1
ATOM 825 O O . ILE A 1 111 ? -7.784 4.273 24.497 1.00 51.59 111 ILE A O 1
ATOM 829 N N . LEU A 1 112 ? -7.533 6.352 25.341 1.00 56.53 112 LEU A N 1
ATOM 830 C CA . LEU A 1 112 ? -6.416 6.878 24.524 1.00 56.53 112 LEU A CA 1
ATOM 831 C C . LEU A 1 112 ? -6.797 7.694 23.286 1.00 56.53 112 LEU A C 1
ATOM 833 O O . LEU A 1 112 ? -5.909 8.047 22.511 1.00 56.53 112 LEU A O 1
ATOM 837 N N . SER A 1 113 ? -8.075 8.052 23.102 1.00 54.81 113 SER A N 1
ATOM 838 C CA . SER A 1 113 ? -8.506 8.848 21.939 1.00 54.81 113 SER A CA 1
ATOM 839 C C . SER A 1 113 ? -8.004 8.277 20.608 1.00 54.81 113 SER A C 1
ATOM 841 O O . SER A 1 113 ? -7.731 9.049 19.711 1.00 54.81 113 SER A O 1
ATOM 843 N N . LEU A 1 114 ? -7.853 6.955 20.500 1.00 52.00 114 LEU A N 1
ATOM 844 C CA . LEU A 1 114 ? -7.629 6.226 19.255 1.00 52.00 114 LEU A CA 1
ATOM 845 C C . LEU A 1 114 ? -8.939 5.512 18.952 1.00 52.00 114 LEU A C 1
ATOM 847 O O . LEU A 1 114 ? -9.100 4.323 19.226 1.00 52.00 114 LEU A O 1
ATOM 851 N N . ARG A 1 115 ? -9.921 6.269 18.460 1.00 66.81 115 ARG A N 1
ATOM 852 C CA . ARG A 1 115 ? -11.044 5.617 17.785 1.00 66.81 115 ARG A CA 1
ATOM 853 C C . ARG A 1 115 ? -10.505 4.997 16.508 1.00 66.81 115 ARG A C 1
ATOM 855 O O . ARG A 1 115 ? -9.482 5.441 15.982 1.00 66.81 115 ARG A O 1
ATOM 862 N N . CYS A 1 116 ? -11.210 4.000 15.983 1.00 68.56 116 CYS A N 1
ATOM 863 C CA . CYS A 1 116 ? -11.035 3.694 14.577 1.00 68.56 116 CYS A CA 1
ATOM 864 C C . CYS A 1 116 ? -11.638 4.862 13.779 1.00 68.56 116 CYS A C 1
ATOM 866 O O . CYS A 1 116 ? -12.779 4.826 13.333 1.00 68.56 116 CYS A O 1
ATOM 868 N N . ASP A 1 117 ? -10.879 5.947 13.690 1.00 67.06 117 ASP A N 1
ATOM 869 C CA . ASP A 1 117 ? -11.219 7.168 12.989 1.00 67.06 117 ASP A CA 1
ATOM 870 C C . ASP A 1 117 ? -10.104 7.437 11.980 1.00 67.06 117 ASP A C 1
ATOM 872 O O . ASP A 1 117 ? -8.933 7.617 12.330 1.00 67.06 117 ASP A O 1
ATOM 876 N N . ARG A 1 118 ? -10.483 7.443 10.699 1.00 62.97 118 ARG A N 1
ATOM 877 C CA . ARG A 1 118 ? -9.577 7.685 9.573 1.00 62.97 118 ARG A CA 1
ATOM 878 C C . ARG A 1 118 ? -8.834 9.012 9.728 1.00 62.97 118 ARG A C 1
ATOM 880 O O . ARG A 1 118 ? -7.657 9.085 9.389 1.00 62.97 118 ARG A O 1
ATOM 887 N N . THR A 1 119 ? -9.480 10.022 10.313 1.00 64.69 119 THR A N 1
ATOM 888 C CA . THR A 1 119 ? -8.873 11.343 10.517 1.00 64.69 119 THR A CA 1
ATOM 889 C C . THR A 1 119 ? -7.684 11.290 11.475 1.00 64.69 119 THR A C 1
ATOM 891 O O . THR A 1 119 ? -6.696 11.992 11.272 1.00 64.69 119 THR A O 1
ATOM 894 N N . GLN A 1 120 ? -7.716 10.413 12.480 1.00 65.56 120 GLN A N 1
ATOM 895 C CA . GLN A 1 120 ? -6.596 10.240 13.400 1.00 65.56 120 GLN A CA 1
ATOM 896 C C . GLN A 1 120 ? -5.471 9.406 12.800 1.00 65.56 120 GLN A C 1
ATOM 898 O O . GLN A 1 120 ? -4.310 9.719 13.046 1.00 65.56 120 GLN A O 1
ATOM 903 N N . ILE A 1 121 ? -5.783 8.395 11.985 1.00 64.25 121 ILE A N 1
ATOM 904 C CA . ILE A 1 121 ? -4.765 7.612 11.268 1.00 64.25 121 ILE A CA 1
ATOM 905 C C . ILE A 1 121 ? -3.989 8.521 10.304 1.00 64.25 121 ILE A C 1
ATOM 907 O O . ILE A 1 121 ? -2.760 8.519 10.335 1.00 64.25 121 ILE A O 1
ATOM 911 N N . ASP A 1 122 ? -4.679 9.363 9.531 1.00 69.88 122 ASP A N 1
ATOM 912 C CA . ASP A 1 122 ? -4.039 10.300 8.599 1.00 69.88 122 ASP A CA 1
ATOM 913 C C . ASP A 1 122 ? -3.193 11.355 9.336 1.00 69.88 122 ASP A C 1
ATOM 915 O O . ASP A 1 122 ? -2.065 11.644 8.933 1.00 69.88 122 ASP A O 1
ATOM 919 N N . VAL A 1 123 ? -3.675 11.882 10.470 1.00 69.69 123 VAL A N 1
ATOM 920 C CA . VAL A 1 123 ? -2.910 12.824 11.308 1.00 69.69 123 VAL A CA 1
ATOM 921 C C . VAL A 1 123 ? -1.694 12.153 11.955 1.00 69.69 123 VAL A C 1
ATOM 923 O O . VAL A 1 123 ? -0.636 12.774 12.030 1.00 69.69 123 VAL A O 1
ATOM 926 N N . ILE A 1 124 ? -1.794 10.894 12.395 1.00 70.75 124 ILE A N 1
ATOM 927 C CA . ILE A 1 124 ? -0.666 10.130 12.953 1.00 70.75 124 ILE A CA 1
ATOM 928 C C . ILE A 1 124 ? 0.383 9.850 11.875 1.00 70.75 124 ILE A C 1
ATOM 930 O O . ILE A 1 124 ? 1.569 10.052 12.131 1.00 70.75 124 ILE A O 1
ATOM 934 N N . VAL A 1 125 ? -0.028 9.443 10.670 1.00 75.94 125 VAL A N 1
ATOM 935 C CA . VAL A 1 125 ? 0.881 9.209 9.535 1.00 75.94 125 VAL A CA 1
ATOM 936 C C . VAL A 1 125 ? 1.555 10.511 9.105 1.00 75.94 125 VAL A C 1
ATOM 938 O O . VAL A 1 125 ? 2.772 10.535 8.936 1.00 75.94 125 VAL A O 1
ATOM 941 N N . LEU A 1 126 ? 0.813 11.618 9.011 1.00 74.75 126 LEU A N 1
ATOM 942 C CA . LEU A 1 126 ? 1.372 12.930 8.680 1.00 74.75 126 LEU A CA 1
ATOM 943 C C . LEU A 1 126 ? 2.334 13.425 9.768 1.00 74.75 126 LEU A C 1
ATOM 945 O O . LEU A 1 126 ? 3.413 13.927 9.462 1.00 74.75 126 LEU A O 1
ATOM 949 N N . LYS A 1 127 ? 1.994 13.228 11.045 1.00 84.50 127 LYS A N 1
ATOM 950 C CA . LYS A 1 127 ? 2.860 13.585 12.176 1.00 84.50 127 LYS A CA 1
ATOM 951 C C . LYS A 1 127 ? 4.124 12.725 12.225 1.00 84.50 127 LYS A C 1
ATOM 953 O O . LYS A 1 127 ? 5.191 13.251 12.526 1.00 84.50 127 LYS A O 1
ATOM 958 N N . LEU A 1 128 ? 4.030 11.441 11.879 1.00 82.00 128 LEU A N 1
ATOM 959 C CA . LEU A 1 128 ? 5.176 10.540 11.758 1.00 82.00 128 LEU A CA 1
ATOM 960 C C . LEU A 1 128 ? 6.062 10.902 10.557 1.00 82.00 128 LEU A C 1
ATOM 962 O O . LEU A 1 128 ? 7.278 10.903 10.699 1.00 82.00 128 LEU A O 1
ATOM 966 N N . LEU A 1 129 ? 5.486 11.271 9.409 1.00 83.31 129 LEU A N 1
ATOM 967 C CA . LEU A 1 129 ? 6.232 11.744 8.234 1.00 83.31 129 LEU A CA 1
ATOM 968 C C . LEU A 1 129 ? 6.960 13.061 8.511 1.00 83.31 129 LEU A C 1
ATOM 970 O O . LEU A 1 129 ? 8.122 13.207 8.142 1.00 83.31 129 LEU A O 1
ATOM 974 N N . LEU A 1 130 ? 6.313 13.997 9.208 1.00 83.06 130 LEU A N 1
ATOM 975 C CA . LEU A 1 130 ? 6.943 15.246 9.638 1.00 83.06 130 LEU A CA 1
ATOM 976 C C . LEU A 1 130 ? 8.055 14.993 10.662 1.00 83.06 130 LEU A C 1
ATOM 978 O O . LEU A 1 130 ? 9.102 15.630 10.588 1.00 83.06 130 LEU A O 1
ATOM 982 N N . LEU A 1 131 ? 7.866 14.041 11.581 1.00 87.31 131 LEU A N 1
ATOM 983 C CA . LEU A 1 131 ? 8.898 13.647 12.538 1.00 87.31 131 LEU A CA 1
ATOM 984 C C . LEU A 1 131 ? 10.078 12.949 11.846 1.00 87.31 131 LEU A C 1
ATOM 986 O O . LEU A 1 131 ? 11.224 13.246 12.166 1.00 87.31 131 LEU A O 1
ATOM 990 N N . LEU A 1 132 ? 9.821 12.065 10.879 1.00 85.94 132 LEU A N 1
ATOM 991 C CA . LEU A 1 132 ? 10.859 11.417 10.075 1.00 85.94 132 LEU A CA 1
ATOM 992 C C . LEU A 1 132 ? 11.625 12.448 9.243 1.00 85.94 132 LEU A C 1
ATOM 994 O O . LEU A 1 132 ? 12.850 12.449 9.275 1.00 85.94 132 LEU A O 1
ATOM 998 N N . GLN A 1 133 ? 10.935 13.379 8.581 1.00 87.25 133 GLN A N 1
ATOM 999 C CA . GLN A 1 133 ? 11.572 14.471 7.842 1.00 87.25 133 GLN A CA 1
ATOM 1000 C C . GLN A 1 133 ? 12.418 15.363 8.759 1.00 87.25 133 GLN A C 1
ATOM 1002 O O . GLN A 1 133 ? 13.533 15.736 8.401 1.00 87.25 133 GLN A O 1
ATOM 1007 N N . TYR A 1 134 ? 11.921 15.664 9.961 1.00 89.50 134 TYR A N 1
ATOM 1008 C CA . TYR A 1 134 ? 12.668 16.389 10.984 1.00 89.50 134 TYR A CA 1
ATOM 1009 C C . TYR A 1 134 ? 13.938 15.613 11.354 1.00 89.50 134 TYR A C 1
ATOM 1011 O O . TYR A 1 134 ? 15.035 16.122 11.159 1.00 89.50 134 TYR A O 1
ATOM 1019 N N . ILE A 1 135 ? 13.833 14.350 11.775 1.00 82.31 135 ILE A N 1
ATOM 1020 C CA . ILE A 1 135 ? 14.984 13.511 12.156 1.00 82.31 135 ILE A CA 1
ATOM 1021 C C . ILE A 1 135 ? 16.023 13.404 11.021 1.00 82.31 135 ILE A C 1
ATOM 1023 O O . ILE A 1 135 ? 17.226 13.515 11.272 1.00 82.31 135 ILE A O 1
ATOM 1027 N N . MET A 1 136 ? 15.580 13.252 9.770 1.00 85.88 136 MET A N 1
ATOM 1028 C CA . MET A 1 136 ? 16.456 13.236 8.591 1.00 85.88 136 MET A CA 1
ATOM 1029 C C . MET A 1 136 ? 17.180 14.576 8.394 1.00 85.88 136 MET A C 1
ATOM 1031 O O . MET A 1 136 ? 18.363 14.605 8.063 1.00 85.88 136 MET A O 1
ATOM 1035 N N . GLN A 1 137 ? 16.511 15.698 8.660 1.00 83.94 137 GLN A N 1
ATOM 1036 C CA . GLN A 1 137 ? 17.123 17.021 8.579 1.00 83.94 137 GLN A CA 1
ATOM 1037 C C . GLN A 1 137 ? 18.141 17.270 9.703 1.00 83.94 137 GLN A C 1
ATOM 1039 O O . GLN A 1 137 ? 19.213 17.813 9.441 1.00 83.94 137 GLN A O 1
ATOM 1044 N N . PHE A 1 138 ? 17.861 16.827 10.934 1.00 82.44 138 PHE A N 1
ATOM 1045 C CA . PHE A 1 138 ? 18.818 16.929 12.048 1.00 82.44 138 PHE A CA 1
ATOM 1046 C C . PHE A 1 138 ? 20.075 16.094 11.807 1.00 82.44 138 PHE A C 1
ATOM 1048 O O . PHE A 1 138 ? 21.184 16.562 12.067 1.00 82.44 138 PHE A O 1
ATOM 1055 N N . THR A 1 139 ? 19.921 14.880 11.278 1.00 86.94 139 THR A N 1
ATOM 1056 C CA . THR A 1 139 ? 21.060 14.007 10.957 1.00 86.94 139 THR A CA 1
ATOM 1057 C C . THR A 1 139 ? 21.889 14.546 9.787 1.00 86.94 139 THR A C 1
ATOM 1059 O O . THR A 1 139 ? 23.116 14.575 9.891 1.00 86.94 139 THR A O 1
ATOM 1062 N N . LEU A 1 140 ? 21.249 15.075 8.735 1.00 88.25 140 LEU A N 1
ATOM 1063 C CA . LEU A 1 140 ? 21.931 15.696 7.592 1.00 88.25 140 LEU A CA 1
ATOM 1064 C C . LEU A 1 140 ? 22.725 16.949 7.994 1.00 88.25 140 LEU A C 1
ATOM 1066 O O . LEU A 1 140 ? 23.897 17.078 7.643 1.00 88.25 140 LEU A O 1
ATOM 1070 N N . ILE A 1 141 ? 22.115 17.859 8.761 1.00 89.12 141 ILE A N 1
ATOM 1071 C CA . ILE A 1 141 ? 22.794 19.065 9.264 1.00 89.12 141 ILE A CA 1
ATOM 1072 C C . ILE A 1 141 ? 23.976 18.676 10.164 1.00 89.12 141 ILE A C 1
ATOM 1074 O O . ILE A 1 141 ? 25.052 19.265 10.049 1.00 89.12 141 ILE A O 1
ATOM 1078 N N . GLY A 1 142 ? 23.812 17.654 11.012 1.00 88.00 142 GLY A N 1
ATOM 1079 C CA . GLY A 1 142 ? 24.889 17.128 11.854 1.00 88.00 142 GLY A CA 1
ATOM 1080 C C . GLY A 1 142 ? 26.076 16.588 11.049 1.00 88.00 142 GLY A C 1
ATOM 1081 O O . GLY A 1 142 ? 27.223 16.915 11.354 1.00 88.00 142 GLY A O 1
ATOM 1082 N N . GLN A 1 143 ? 25.821 15.818 9.987 1.00 90.81 143 GLN A N 1
ATOM 1083 C CA . GLN A 1 143 ? 26.870 15.313 9.092 1.00 90.81 143 GLN A CA 1
ATOM 1084 C C . GLN A 1 143 ? 27.588 16.440 8.338 1.00 90.81 143 GLN A C 1
ATOM 1086 O O . GLN A 1 143 ? 28.815 16.425 8.257 1.00 90.81 143 GLN A O 1
ATOM 1091 N N . ILE A 1 144 ? 26.854 17.438 7.833 1.00 90.81 144 ILE A N 1
ATOM 1092 C CA . ILE A 1 144 ? 27.441 18.600 7.144 1.00 90.81 144 ILE A CA 1
ATOM 1093 C C . ILE A 1 144 ? 28.349 19.393 8.094 1.00 90.81 144 ILE A C 1
ATOM 1095 O O . ILE A 1 144 ? 29.477 19.730 7.729 1.00 90.81 144 ILE A O 1
ATOM 1099 N N . LEU A 1 145 ? 27.894 19.655 9.323 1.00 91.62 145 LEU A N 1
ATOM 1100 C CA . LEU A 1 145 ? 28.686 20.372 10.324 1.00 91.62 145 LEU A CA 1
ATOM 1101 C C . LEU A 1 145 ? 29.949 19.591 10.712 1.00 91.62 145 LEU A C 1
ATOM 1103 O O . LEU A 1 145 ? 31.021 20.181 10.832 1.00 91.62 145 LEU A O 1
ATOM 1107 N N . LEU A 1 146 ? 29.844 18.267 10.858 1.00 89.31 146 LEU A N 1
ATOM 1108 C CA . LEU A 1 146 ? 30.988 17.405 11.152 1.00 89.31 146 LEU A CA 1
ATOM 1109 C C . LEU A 1 146 ? 32.033 17.446 10.027 1.00 89.31 146 LEU A C 1
ATOM 1111 O O . LEU A 1 146 ? 33.217 17.616 10.306 1.00 89.31 146 LEU A O 1
ATOM 1115 N N . VAL A 1 147 ? 31.609 17.354 8.762 1.00 91.06 147 VAL A N 1
ATOM 1116 C CA . VAL A 1 147 ? 32.505 17.479 7.597 1.00 91.06 147 VAL A CA 1
ATOM 1117 C C . VAL A 1 147 ? 33.190 18.844 7.577 1.00 91.06 147 VAL A C 1
ATOM 1119 O O . VAL A 1 147 ? 34.393 18.929 7.340 1.00 91.06 147 VAL A O 1
ATOM 1122 N N . TYR A 1 148 ? 32.453 19.915 7.874 1.00 92.38 148 TYR A N 1
ATOM 1123 C CA . TYR A 1 148 ? 33.014 21.262 7.941 1.00 92.38 148 TYR A CA 1
ATOM 1124 C C . TYR A 1 148 ? 34.081 21.393 9.041 1.00 92.38 148 TYR A C 1
ATOM 1126 O O . TYR A 1 148 ? 35.160 21.928 8.789 1.00 92.38 148 TYR A O 1
ATOM 1134 N N . LEU A 1 149 ? 33.828 20.841 10.232 1.00 92.38 149 LEU A N 1
ATOM 1135 C CA . LEU A 1 149 ? 34.799 20.818 11.331 1.00 92.38 149 LEU A CA 1
ATOM 1136 C C . LEU A 1 149 ? 36.042 19.988 10.994 1.00 92.38 149 LEU A C 1
ATOM 1138 O O . LEU A 1 149 ? 37.155 20.422 11.284 1.00 92.38 149 LEU A O 1
ATOM 1142 N N . ILE A 1 150 ? 35.871 18.833 10.344 1.00 92.25 150 ILE A N 1
ATOM 1143 C CA . ILE A 1 150 ? 36.987 18.008 9.866 1.00 92.25 150 ILE A CA 1
ATOM 1144 C C . ILE A 1 150 ? 37.832 18.798 8.861 1.00 92.25 150 ILE A C 1
ATOM 1146 O O . ILE A 1 150 ? 39.051 18.847 9.001 1.00 92.25 150 ILE A O 1
ATOM 1150 N N . ASN A 1 151 ? 37.204 19.472 7.896 1.00 93.56 151 ASN A N 1
ATOM 1151 C CA . ASN A 1 151 ? 37.911 20.282 6.903 1.00 93.56 151 ASN A CA 1
ATOM 1152 C C . ASN A 1 151 ? 38.681 21.446 7.541 1.00 93.56 151 ASN A C 1
ATOM 1154 O O . ASN A 1 151 ? 39.824 21.697 7.164 1.00 93.56 151 ASN A O 1
ATOM 1158 N N . ILE A 1 152 ? 38.094 22.127 8.532 1.00 93.94 152 ILE A N 1
ATOM 1159 C CA . ILE A 1 152 ? 38.792 23.167 9.300 1.00 93.94 152 ILE A CA 1
ATOM 1160 C C . ILE A 1 152 ? 39.992 22.575 10.040 1.00 93.94 152 ILE A C 1
ATOM 1162 O O . ILE A 1 152 ? 41.080 23.142 9.986 1.00 93.94 152 ILE A O 1
ATOM 1166 N N . HIS A 1 153 ? 39.816 21.437 10.713 1.00 95.00 153 HIS A N 1
ATOM 1167 C CA . HIS A 1 153 ? 40.893 20.799 11.464 1.00 95.00 153 HIS A CA 1
ATOM 1168 C C . HIS A 1 153 ? 42.048 20.379 10.546 1.00 95.00 153 HIS A C 1
ATOM 1170 O O . HIS A 1 153 ? 43.208 20.648 10.848 1.00 95.00 153 HIS A O 1
ATOM 1176 N N . ILE A 1 154 ? 41.728 19.809 9.382 1.00 94.25 154 ILE A N 1
ATOM 1177 C CA . ILE A 1 154 ? 42.701 19.482 8.336 1.00 94.25 154 ILE A CA 1
ATOM 1178 C C . ILE A 1 154 ? 43.430 20.746 7.860 1.00 94.25 154 ILE A C 1
ATOM 1180 O O . ILE A 1 154 ? 44.653 20.736 7.774 1.00 94.25 154 ILE A O 1
ATOM 1184 N N . ALA A 1 155 ? 42.724 21.850 7.595 1.00 93.44 155 ALA A N 1
ATOM 1185 C CA . ALA A 1 155 ? 43.349 23.101 7.161 1.00 93.44 155 ALA A CA 1
ATOM 1186 C C . ALA A 1 155 ? 44.300 23.686 8.221 1.00 93.44 155 ALA A C 1
ATOM 1188 O O . ALA A 1 155 ? 45.386 24.152 7.877 1.00 93.44 155 ALA A O 1
ATOM 1189 N N . ILE A 1 156 ? 43.923 23.627 9.503 1.00 94.00 156 ILE A N 1
ATOM 1190 C CA . ILE A 1 156 ? 44.779 24.055 10.619 1.00 94.00 156 ILE A CA 1
ATOM 1191 C C . ILE A 1 156 ? 46.047 23.198 10.679 1.00 94.00 156 ILE A C 1
ATOM 1193 O O . ILE A 1 156 ? 47.144 23.753 10.703 1.00 94.00 156 ILE A O 1
ATOM 1197 N N . LEU A 1 157 ? 45.913 21.870 10.610 1.00 91.56 157 LEU A N 1
ATOM 1198 C CA . LEU A 1 157 ? 47.056 20.953 10.580 1.00 91.56 157 LEU A CA 1
ATOM 1199 C C . LEU A 1 157 ? 47.964 21.209 9.369 1.00 91.56 157 LEU A C 1
ATOM 1201 O O . LEU A 1 157 ? 49.184 21.233 9.515 1.00 91.56 157 LEU A O 1
ATOM 1205 N N . LEU A 1 158 ? 47.399 21.456 8.180 1.00 91.50 158 LEU A N 1
ATOM 1206 C CA . LEU A 1 158 ? 48.187 21.826 7.001 1.00 91.50 158 LEU A CA 1
ATOM 1207 C C . LEU A 1 158 ? 48.961 23.132 7.221 1.00 91.50 158 LEU A C 1
ATOM 1209 O O . LEU A 1 158 ? 50.132 23.202 6.855 1.00 91.50 158 LEU A O 1
ATOM 1213 N N . MET A 1 159 ? 48.348 24.152 7.828 1.00 91.69 159 MET A N 1
ATOM 1214 C CA . MET A 1 159 ? 49.037 25.410 8.138 1.00 91.69 159 MET A CA 1
ATOM 1215 C C . MET A 1 159 ? 50.177 25.213 9.145 1.00 91.69 159 MET A C 1
ATOM 1217 O O . MET A 1 159 ? 51.239 25.815 8.985 1.00 91.69 159 MET A O 1
ATOM 1221 N N . GLU A 1 160 ? 49.991 24.365 10.159 1.00 92.25 160 GLU A N 1
ATOM 1222 C CA . GLU A 1 160 ? 51.047 24.024 11.121 1.00 92.25 160 GLU A CA 1
ATOM 1223 C C . GLU A 1 160 ? 52.207 23.268 10.457 1.00 92.25 160 GLU A C 1
ATOM 1225 O O . GLU A 1 160 ? 53.371 23.606 10.680 1.00 92.25 160 GLU A O 1
ATOM 1230 N N . VAL A 1 161 ? 51.907 22.303 9.581 1.00 89.12 161 VAL A N 1
ATOM 1231 C CA . VAL A 1 161 ? 52.919 21.545 8.827 1.00 89.12 161 VAL A CA 1
ATOM 1232 C C . VAL A 1 161 ? 53.685 22.444 7.855 1.00 89.12 161 VAL A C 1
ATOM 1234 O O . VAL A 1 161 ? 54.912 22.361 7.795 1.00 89.12 161 VAL A O 1
ATOM 1237 N N . LEU A 1 162 ? 53.002 23.332 7.126 1.00 85.31 162 LEU A N 1
ATOM 1238 C CA . LEU A 1 162 ? 53.648 24.292 6.223 1.00 85.31 162 LEU A CA 1
ATOM 1239 C C . LEU A 1 162 ? 54.566 25.249 6.990 1.00 85.31 162 LEU A C 1
ATOM 1241 O O . LEU A 1 162 ? 55.708 25.456 6.585 1.00 85.31 162 LEU A O 1
ATOM 1245 N N . ARG A 1 163 ? 54.120 25.755 8.148 1.00 87.69 163 ARG A N 1
ATOM 1246 C CA . ARG A 1 163 ? 54.956 26.590 9.022 1.00 87.69 163 ARG A CA 1
ATOM 1247 C C . ARG A 1 163 ? 56.207 25.842 9.495 1.00 87.69 163 ARG A C 1
ATOM 1249 O O . ARG A 1 163 ? 57.276 26.439 9.585 1.00 87.69 163 ARG A O 1
ATOM 1256 N N . PHE A 1 164 ? 56.095 24.545 9.786 1.00 81.56 164 PHE A N 1
ATOM 1257 C CA . PHE A 1 164 ? 57.243 23.723 10.172 1.00 81.56 164 PHE A CA 1
ATOM 1258 C C . PHE A 1 164 ? 58.218 23.500 9.006 1.00 81.56 164 PHE A C 1
ATOM 1260 O O . PHE A 1 164 ? 59.428 23.596 9.201 1.00 81.56 164 PHE A O 1
ATOM 1267 N N . GLN A 1 165 ? 57.711 23.258 7.793 1.00 77.56 165 GLN A N 1
ATOM 1268 C CA . GLN A 1 165 ? 58.528 23.119 6.580 1.00 77.56 165 GLN A CA 1
ATOM 1269 C C . GLN A 1 165 ? 59.328 24.401 6.290 1.00 77.56 165 GLN A C 1
ATOM 1271 O O . GLN A 1 165 ? 60.536 24.324 6.071 1.00 77.56 165 GLN A O 1
ATOM 1276 N N . GLU A 1 166 ? 58.696 25.578 6.366 1.00 80.44 166 GLU A N 1
ATOM 1277 C CA . GLU A 1 166 ? 59.386 26.863 6.174 1.00 80.44 166 GLU A CA 1
ATOM 1278 C C . GLU A 1 166 ? 60.487 27.100 7.220 1.00 80.44 166 GLU A C 1
ATOM 1280 O O . GLU A 1 166 ? 61.577 27.567 6.881 1.00 80.44 166 GLU A O 1
ATOM 1285 N N . LEU A 1 167 ? 60.248 26.720 8.482 1.00 71.56 167 LEU A N 1
ATOM 1286 C CA . LEU A 1 167 ? 61.238 26.856 9.553 1.00 71.56 167 LEU A CA 1
ATOM 1287 C C . LEU A 1 167 ? 62.470 25.963 9.325 1.00 71.56 167 LEU A C 1
ATOM 1289 O O . LEU A 1 167 ? 63.598 26.405 9.536 1.00 71.56 167 LEU A O 1
ATOM 1293 N N . GLN A 1 168 ? 62.265 24.719 8.876 1.00 72.31 168 GLN A N 1
ATOM 1294 C CA . GLN A 1 168 ? 63.351 23.778 8.573 1.00 72.31 168 GLN A CA 1
ATOM 1295 C C . GLN A 1 168 ? 64.202 24.255 7.387 1.00 72.31 168 GLN A C 1
ATOM 1297 O O . GLN A 1 168 ? 65.426 24.179 7.448 1.00 72.31 168 GLN A O 1
ATOM 1302 N N . VAL A 1 169 ? 63.580 24.812 6.340 1.00 70.44 169 VAL A N 1
ATOM 1303 C CA . VAL A 1 169 ? 64.307 25.403 5.200 1.00 70.44 169 VAL A CA 1
ATOM 1304 C C . VAL A 1 169 ? 65.176 26.582 5.653 1.00 70.44 169 VAL A C 1
ATOM 1306 O O . VAL A 1 169 ? 66.331 26.687 5.241 1.00 70.44 169 VAL A O 1
ATOM 1309 N N . LEU A 1 170 ? 64.670 27.437 6.548 1.00 69.06 170 LEU A N 1
ATOM 1310 C CA . LEU A 1 170 ? 65.430 28.571 7.085 1.00 69.06 170 LEU A CA 1
ATOM 1311 C C . LEU A 1 170 ? 66.638 28.133 7.938 1.00 69.06 170 LEU A C 1
ATOM 1313 O O . LEU A 1 170 ? 67.666 28.806 7.939 1.00 69.06 170 LEU A O 1
ATOM 1317 N N . LEU A 1 171 ? 66.512 27.013 8.657 1.00 62.47 171 LEU A N 1
ATOM 1318 C CA . LEU A 1 171 ? 67.571 26.421 9.485 1.00 62.47 171 LEU A CA 1
ATOM 1319 C C . LEU A 1 171 ? 68.671 25.731 8.665 1.00 62.47 171 LEU A C 1
ATOM 1321 O O . LEU A 1 171 ? 69.804 25.679 9.126 1.00 62.47 171 LEU A O 1
ATOM 1325 N N . VAL A 1 172 ? 68.357 25.215 7.472 1.00 69.12 172 VAL A N 1
ATOM 1326 C CA . VAL A 1 172 ? 69.330 24.551 6.580 1.00 69.12 172 VAL A CA 1
ATOM 1327 C C . VAL A 1 172 ? 70.095 25.552 5.700 1.00 69.12 172 VAL A C 1
ATOM 1329 O O . VAL A 1 172 ? 71.222 25.280 5.298 1.00 69.12 172 VAL A O 1
ATOM 1332 N N . CYS A 1 173 ? 69.516 26.721 5.410 1.00 49.88 173 CYS A N 1
ATOM 1333 C CA . CYS A 1 173 ? 70.139 27.765 4.584 1.00 49.88 173 CYS A CA 1
ATOM 1334 C C . CYS A 1 173 ? 71.030 28.760 5.362 1.00 49.88 173 CYS A C 1
ATOM 1336 O O . CYS A 1 173 ? 71.398 29.799 4.809 1.00 49.88 173 CYS A O 1
ATOM 1338 N N . ARG A 1 174 ? 71.379 28.473 6.620 1.00 47.19 174 ARG A N 1
ATOM 1339 C CA . ARG A 1 174 ? 72.276 29.282 7.457 1.00 47.19 174 ARG A CA 1
ATOM 1340 C C . ARG A 1 174 ? 73.454 28.448 7.937 1.00 47.19 174 ARG A C 1
ATOM 1342 O O . ARG A 1 174 ? 74.563 29.022 7.995 1.00 47.19 174 ARG A O 1
#